Protein AF-A0A7W5CLV9-F1 (afdb_monomer_lite)

Structure (mmCIF, N/CA/C/O backbone):
data_AF-A0A7W5CLV9-F1
#
_entry.id   AF-A0A7W5CLV9-F1
#
loop_
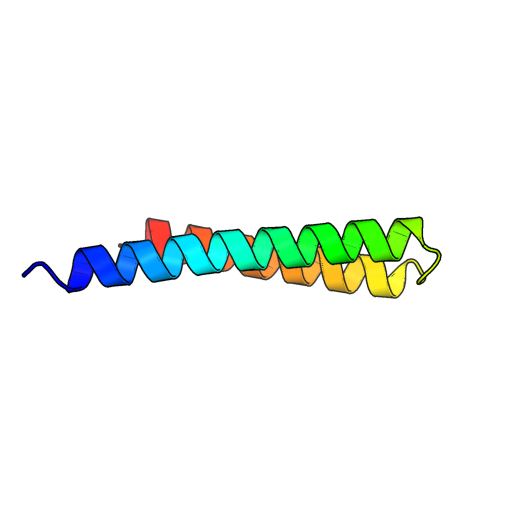_atom_site.group_PDB
_atom_site.id
_atom_site.type_symbol
_atom_site.label_atom_id
_atom_site.label_alt_id
_atom_site.label_comp_id
_atom_site.label_asym_id
_atom_site.label_entity_id
_atom_site.label_seq_id
_atom_site.pdbx_PDB_ins_code
_atom_site.Cartn_x
_atom_site.Cartn_y
_atom_site.Cartn_z
_atom_site.occupancy
_atom_site.B_iso_or_equiv
_atom_site.auth_seq_id
_atom_site.auth_comp_id
_atom_site.auth_asym_id
_atom_site.auth_atom_id
_atom_site.pdbx_PDB_model_num
ATOM 1 N N . MET A 1 1 ? -24.402 3.081 25.662 1.00 47.00 1 MET A N 1
ATOM 2 C CA . MET A 1 1 ? -23.054 3.501 25.211 1.00 47.00 1 MET A CA 1
ATOM 3 C C . MET A 1 1 ? -22.298 2.336 24.546 1.00 47.00 1 MET A C 1
ATOM 5 O O . MET A 1 1 ? -21.200 2.010 24.960 1.00 47.00 1 MET A O 1
ATOM 9 N N . THR A 1 2 ? -22.865 1.673 23.528 1.00 54.25 2 THR A N 1
ATOM 10 C CA . THR A 1 2 ? -22.231 0.492 22.880 1.00 54.25 2 THR A CA 1
ATOM 11 C C . THR A 1 2 ? -22.093 0.620 21.359 1.00 54.25 2 THR A C 1
ATOM 13 O O . THR A 1 2 ? -21.447 -0.205 20.717 1.00 54.25 2 THR A O 1
ATOM 16 N N . THR A 1 3 ? -22.670 1.662 20.760 1.00 56.06 3 THR A N 1
ATOM 17 C CA . THR A 1 3 ? -22.571 1.947 19.322 1.00 56.06 3 THR A CA 1
ATOM 18 C C . THR A 1 3 ? -21.261 2.637 18.944 1.00 56.06 3 THR A C 1
ATOM 20 O O . THR A 1 3 ? -20.760 2.400 17.846 1.00 56.06 3 THR A O 1
ATOM 23 N N . ASP A 1 4 ? -20.690 3.432 19.852 1.00 57.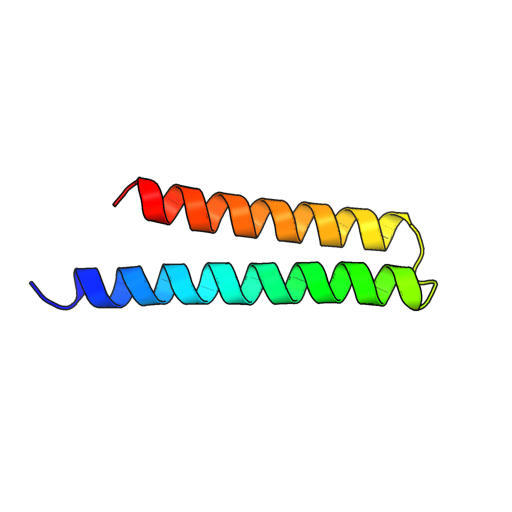00 4 ASP A N 1
ATOM 24 C CA . ASP A 1 4 ? -19.481 4.230 19.612 1.00 57.00 4 ASP A CA 1
ATOM 25 C C . ASP A 1 4 ? -18.248 3.342 19.383 1.00 57.00 4 ASP A C 1
ATOM 27 O O . ASP A 1 4 ? -17.659 3.344 18.303 1.00 57.00 4 ASP A O 1
ATOM 31 N N . SER A 1 5 ? -17.972 2.420 20.314 1.00 62.81 5 SER A N 1
ATOM 32 C CA . SER A 1 5 ? -16.853 1.472 20.204 1.00 62.81 5 SER A CA 1
ATOM 33 C C . SER A 1 5 ? -16.955 0.545 18.986 1.00 62.81 5 SER A C 1
ATOM 35 O O . SER A 1 5 ? -15.938 0.104 18.448 1.00 62.81 5 SER A O 1
ATOM 37 N N . ARG A 1 6 ? -18.177 0.234 18.524 1.00 65.50 6 ARG A N 1
ATOM 38 C CA . ARG A 1 6 ? -18.387 -0.624 17.347 1.00 65.50 6 ARG A CA 1
ATOM 39 C C . ARG A 1 6 ? -18.114 0.128 16.051 1.00 65.50 6 ARG A C 1
ATOM 41 O O . ARG A 1 6 ? -17.413 -0.401 15.194 1.00 65.50 6 ARG A O 1
ATOM 48 N N . ARG A 1 7 ? -18.638 1.351 15.912 1.00 65.94 7 ARG A N 1
ATOM 49 C CA . ARG A 1 7 ? -18.358 2.216 14.753 1.00 65.94 7 ARG A CA 1
ATOM 50 C C . ARG A 1 7 ? -16.869 2.501 14.644 1.00 65.94 7 ARG A C 1
ATOM 52 O O . ARG A 1 7 ? -16.313 2.399 13.557 1.00 65.94 7 ARG A O 1
ATOM 59 N N . TYR A 1 8 ? -16.226 2.745 15.779 1.00 69.38 8 TYR A N 1
ATOM 60 C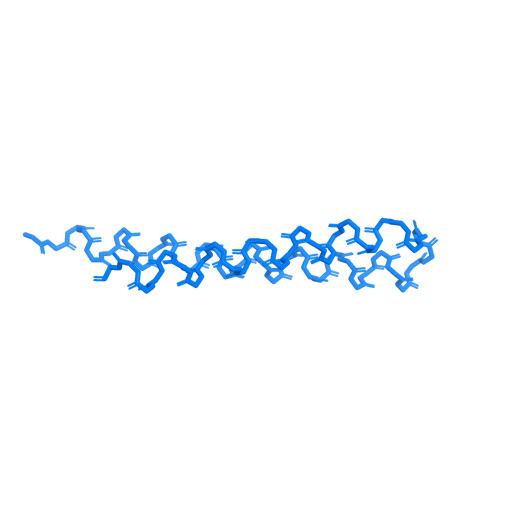 CA . TYR A 1 8 ? -14.802 3.005 15.843 1.00 69.38 8 TYR A CA 1
ATOM 61 C C . TYR A 1 8 ? -13.946 1.856 15.287 1.00 69.38 8 TYR A C 1
ATOM 63 O O . TYR A 1 8 ? -13.128 2.053 14.387 1.00 69.38 8 TYR A O 1
ATOM 71 N N . ARG A 1 9 ? -14.217 0.620 15.730 1.00 72.62 9 ARG A N 1
ATOM 72 C CA . ARG A 1 9 ? -13.564 -0.580 15.177 1.00 72.62 9 ARG A CA 1
ATOM 73 C C . ARG A 1 9 ? -13.820 -0.755 13.683 1.00 72.62 9 ARG A C 1
ATOM 75 O O . ARG A 1 9 ? -12.925 -1.180 12.963 1.00 72.62 9 ARG A O 1
ATOM 82 N N . VAL A 1 10 ? -15.025 -0.437 13.211 1.00 78.94 10 VAL A N 1
ATOM 83 C CA . VAL A 1 10 ? -15.370 -0.546 11.786 1.00 78.94 10 VAL A CA 1
ATOM 84 C C . VAL A 1 10 ? -14.558 0.443 10.948 1.00 78.94 10 VAL A C 1
ATOM 86 O O . VAL A 1 10 ? -13.986 0.028 9.945 1.00 78.94 10 VAL A O 1
ATOM 89 N N . TYR A 1 11 ? -14.425 1.703 11.374 1.00 77.62 11 TYR A N 1
ATOM 90 C CA . TYR A 1 11 ? -13.578 2.679 10.674 1.00 77.62 11 TYR A CA 1
ATOM 91 C C . TYR A 1 11 ? -12.116 2.234 10.607 1.00 77.62 11 TYR A C 1
ATOM 93 O O . TYR A 1 11 ? -11.480 2.350 9.561 1.00 77.62 11 TYR A O 1
ATOM 101 N N . GLN A 1 12 ? -11.609 1.657 11.692 1.00 73.56 12 GLN A N 1
ATOM 102 C CA . GLN A 1 12 ? -10.240 1.167 11.759 1.00 73.56 12 GLN A CA 1
ATOM 103 C C . GLN A 1 12 ? -9.993 -0.035 10.832 1.00 73.56 12 GLN A C 1
ATOM 105 O O . GLN A 1 12 ? -8.990 -0.074 10.121 1.00 73.56 12 GLN A O 1
ATOM 110 N N . ILE A 1 13 ? -10.918 -0.999 10.799 1.00 83.06 13 ILE A N 1
ATOM 111 C CA . ILE A 1 13 ? -10.839 -2.151 9.891 1.00 83.06 13 ILE A CA 1
ATOM 112 C C . ILE A 1 13 ? -10.907 -1.677 8.437 1.00 83.06 13 ILE A C 1
ATOM 114 O O . ILE A 1 13 ? -10.100 -2.112 7.620 1.00 83.06 13 ILE A O 1
ATOM 118 N N . ILE A 1 14 ? -11.824 -0.759 8.118 1.00 81.12 14 ILE A N 1
ATOM 119 C CA . ILE A 1 14 ? -11.951 -0.205 6.765 1.00 81.12 14 ILE A CA 1
ATOM 120 C C . ILE A 1 14 ? -10.651 0.490 6.345 1.00 81.12 14 ILE A C 1
ATOM 122 O O . ILE A 1 14 ? -10.172 0.241 5.242 1.00 81.12 14 ILE A O 1
ATOM 126 N N . GLY A 1 15 ? -10.040 1.303 7.212 1.00 80.56 15 GLY A N 1
ATOM 127 C CA . GLY A 1 15 ? -8.784 1.985 6.891 1.00 80.56 15 GLY A CA 1
ATOM 128 C C . GLY A 1 15 ? -7.623 1.020 6.621 1.00 80.56 15 GLY A C 1
ATOM 129 O O . GLY A 1 15 ? -6.894 1.201 5.646 1.00 80.56 15 GLY A O 1
ATOM 130 N N . ILE A 1 16 ? -7.505 -0.061 7.399 1.00 78.88 16 ILE A N 1
ATOM 131 C CA . ILE A 1 16 ? -6.504 -1.114 7.154 1.00 78.88 16 ILE A CA 1
ATOM 132 C C . ILE A 1 16 ? -6.770 -1.815 5.817 1.00 78.88 16 ILE A C 1
ATOM 134 O O . ILE A 1 16 ? -5.848 -1.986 5.021 1.00 78.88 16 ILE A O 1
ATOM 138 N N . VAL A 1 17 ? -8.022 -2.192 5.542 1.00 82.69 17 VAL A N 1
ATOM 139 C CA . VAL A 1 17 ? -8.397 -2.869 4.290 1.00 82.69 17 VAL A CA 1
ATOM 140 C C . VAL A 1 17 ? -8.081 -1.989 3.079 1.00 82.69 17 VAL A C 1
ATOM 142 O O . VAL A 1 17 ? -7.466 -2.463 2.126 1.00 82.69 17 VAL A O 1
ATOM 145 N N . VAL A 1 18 ? -8.431 -0.701 3.121 1.00 78.69 18 VAL A N 1
ATOM 146 C CA . VAL A 1 18 ? -8.145 0.240 2.026 1.00 78.69 18 VAL A CA 1
ATOM 147 C C . VAL A 1 18 ? -6.638 0.427 1.833 1.00 78.69 18 VAL A C 1
ATOM 149 O O . VAL A 1 18 ? -6.173 0.435 0.692 1.00 78.69 18 VAL A O 1
ATOM 152 N N . ALA A 1 19 ? -5.861 0.520 2.918 1.00 78.88 19 ALA A N 1
ATOM 153 C CA . ALA A 1 19 ? -4.407 0.632 2.834 1.00 78.88 19 ALA A CA 1
ATOM 154 C C . ALA A 1 19 ? -3.769 -0.592 2.158 1.00 78.88 19 ALA A C 1
ATOM 156 O O . ALA A 1 19 ? -2.924 -0.435 1.275 1.00 78.88 19 ALA A O 1
ATOM 157 N N . VAL A 1 20 ? -4.207 -1.802 2.526 1.00 86.06 20 VAL A N 1
ATOM 158 C CA . VAL A 1 20 ? -3.735 -3.050 1.907 1.00 86.06 20 VAL A CA 1
ATOM 159 C C . VAL A 1 20 ? -4.071 -3.074 0.417 1.00 86.06 20 VAL A C 1
ATOM 161 O O . VAL A 1 20 ? -3.189 -3.362 -0.388 1.00 86.06 20 VAL A O 1
ATOM 164 N N . LEU A 1 21 ? -5.298 -2.707 0.031 1.00 81.19 21 LEU A N 1
ATOM 165 C CA . LEU A 1 21 ? -5.704 -2.667 -1.378 1.00 81.19 21 LEU A CA 1
ATOM 166 C C . LEU A 1 21 ? -4.839 -1.706 -2.203 1.00 81.19 21 LEU A C 1
ATOM 168 O O . LEU A 1 21 ? -4.390 -2.072 -3.288 1.00 81.19 21 LEU A O 1
ATOM 172 N N . PHE A 1 22 ? -4.560 -0.507 -1.686 1.00 78.94 22 PHE A N 1
ATOM 173 C CA . PHE A 1 22 ? -3.700 0.466 -2.367 1.00 78.94 22 PHE A CA 1
ATOM 174 C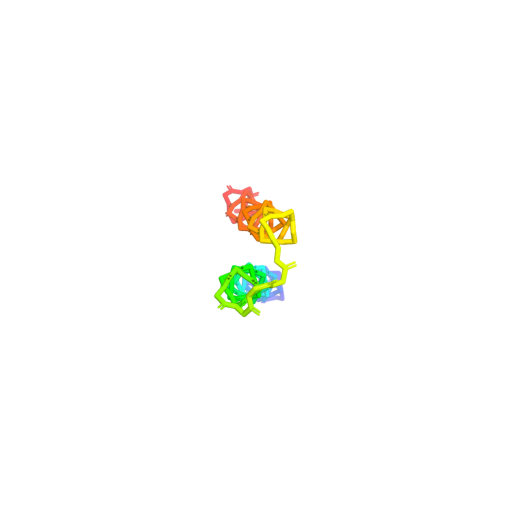 C . PHE A 1 22 ? -2.251 -0.018 -2.501 1.00 78.94 22 PHE A C 1
ATOM 176 O O . PHE A 1 22 ? -1.651 0.129 -3.567 1.00 78.94 22 PHE A O 1
ATOM 183 N N . LEU A 1 23 ? -1.702 -0.639 -1.451 1.00 80.06 23 LEU A N 1
ATOM 184 C CA . LEU A 1 23 ? -0.376 -1.262 -1.491 1.00 80.06 23 LEU A CA 1
ATOM 185 C C . LEU A 1 23 ? -0.314 -2.375 -2.541 1.00 80.06 23 LEU A C 1
ATOM 187 O O . LEU A 1 23 ? 0.599 -2.385 -3.367 1.00 80.06 23 LEU A O 1
ATOM 191 N N . SER A 1 24 ? -1.300 -3.277 -2.558 1.00 81.25 24 SER A N 1
ATOM 192 C CA . SER A 1 24 ? -1.391 -4.350 -3.552 1.00 81.25 24 SER A CA 1
ATOM 193 C C . SER A 1 24 ? -1.510 -3.806 -4.976 1.00 81.25 24 SER A C 1
ATOM 195 O O . SER A 1 24 ? -0.852 -4.329 -5.874 1.00 81.25 24 SER A O 1
ATOM 197 N N . LEU A 1 25 ? -2.279 -2.731 -5.186 1.00 81.12 25 LEU A N 1
ATOM 198 C CA . LEU A 1 25 ? -2.363 -2.045 -6.478 1.00 81.12 25 LEU A CA 1
ATOM 199 C C . LEU A 1 25 ? -1.022 -1.441 -6.901 1.00 81.12 25 LEU A C 1
ATOM 201 O O . LEU A 1 25 ? -0.646 -1.571 -8.063 1.00 81.12 25 LEU A O 1
ATOM 205 N N . GLY A 1 26 ? -0.284 -0.817 -5.980 1.00 74.94 26 GLY A N 1
ATOM 206 C CA . GLY A 1 26 ? 1.032 -0.251 -6.281 1.00 74.94 26 GLY A CA 1
ATOM 207 C C . GLY A 1 26 ? 2.056 -1.310 -6.669 1.00 74.94 26 GLY A C 1
ATOM 208 O O . GLY A 1 26 ? 2.772 -1.141 -7.657 1.00 74.94 26 GLY A O 1
ATOM 209 N N . VAL A 1 27 ? 2.071 -2.435 -5.952 1.00 81.19 27 VAL A N 1
ATOM 210 C CA . VAL A 1 27 ? 2.929 -3.581 -6.283 1.00 81.19 27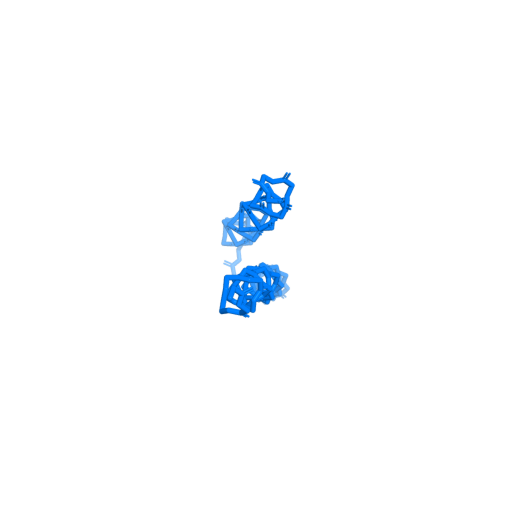 VAL A CA 1
ATOM 211 C C . VAL A 1 27 ? 2.525 -4.191 -7.629 1.00 81.19 27 VAL A C 1
ATOM 213 O O . VAL A 1 27 ? 3.385 -4.423 -8.477 1.00 81.19 27 VAL A O 1
ATOM 216 N N . ALA A 1 28 ? 1.229 -4.401 -7.870 1.00 78.25 28 ALA A N 1
ATOM 217 C CA . ALA A 1 28 ? 0.739 -4.949 -9.133 1.00 78.25 28 ALA A CA 1
ATOM 218 C C . ALA A 1 28 ? 1.063 -4.036 -10.328 1.00 78.25 28 ALA A C 1
ATOM 220 O O . ALA A 1 28 ? 1.533 -4.520 -11.357 1.00 78.25 28 ALA A O 1
ATOM 221 N N . ALA A 1 29 ? 0.877 -2.721 -10.192 1.00 79.50 29 ALA A N 1
ATOM 222 C CA . ALA A 1 29 ? 1.212 -1.743 -11.228 1.00 79.50 29 ALA A CA 1
ATOM 223 C C . ALA A 1 29 ? 2.717 -1.718 -11.539 1.00 79.50 29 ALA A C 1
ATOM 225 O O . ALA A 1 29 ? 3.106 -1.604 -12.702 1.00 79.50 29 ALA A O 1
ATOM 226 N N . PHE A 1 30 ? 3.565 -1.871 -10.517 1.00 76.12 30 PHE A N 1
ATOM 227 C CA . PHE A 1 30 ? 5.012 -1.971 -10.696 1.00 76.12 30 PHE A CA 1
ATOM 228 C C . PHE A 1 30 ? 5.405 -3.231 -11.479 1.00 76.12 30 PHE A C 1
ATOM 230 O O . PHE A 1 30 ? 6.156 -3.148 -12.449 1.00 76.12 30 PHE A O 1
ATOM 237 N N . LEU A 1 31 ? 4.859 -4.391 -11.098 1.00 82.06 31 LEU A N 1
ATOM 238 C CA . LEU A 1 31 ? 5.191 -5.685 -11.707 1.00 82.06 31 LEU A CA 1
ATOM 239 C C . LEU A 1 31 ? 4.643 -5.851 -13.132 1.00 82.06 31 LEU A C 1
ATOM 241 O O . LEU A 1 31 ? 5.238 -6.559 -13.937 1.00 82.06 31 LEU A O 1
ATOM 245 N N . THR A 1 32 ? 3.526 -5.201 -13.458 1.00 84.50 32 THR A N 1
ATOM 246 C CA . THR A 1 32 ? 2.878 -5.295 -14.782 1.00 84.50 32 THR A CA 1
ATOM 247 C C . THR A 1 32 ? 3.424 -4.300 -15.809 1.00 84.50 32 THR A C 1
ATOM 249 O O . THR A 1 32 ? 2.917 -4.232 -16.925 1.00 84.50 32 THR A O 1
ATOM 252 N N . GLY A 1 33 ? 4.461 -3.528 -15.464 1.00 73.62 33 GLY A N 1
ATOM 253 C CA . GLY A 1 33 ? 5.035 -2.531 -16.369 1.00 73.62 33 GLY A CA 1
ATOM 254 C C . GLY A 1 33 ? 4.183 -1.265 -16.521 1.00 73.62 33 GLY A C 1
ATOM 255 O O . GLY A 1 33 ? 4.428 -0.481 -17.433 1.00 73.62 33 GLY A O 1
ATOM 256 N N . GLY A 1 34 ? 3.232 -1.015 -15.609 1.00 74.06 34 GLY A N 1
ATOM 257 C CA . GLY A 1 34 ? 2.394 0.196 -15.577 1.00 74.06 34 GLY A CA 1
ATOM 258 C C . GLY A 1 34 ? 3.167 1.502 -15.333 1.00 74.06 34 GLY A C 1
ATOM 259 O O . GLY A 1 34 ? 2.602 2.589 -15.390 1.00 74.06 34 GLY A O 1
ATOM 260 N N . GLY A 1 35 ? 4.475 1.410 -15.098 1.00 81.56 35 GLY A N 1
ATOM 261 C CA . GLY A 1 35 ? 5.389 2.537 -15.016 1.00 81.56 35 GLY A CA 1
ATOM 262 C C . GLY A 1 35 ? 5.681 2.968 -13.573 1.00 81.56 35 GLY A C 1
ATOM 263 O O . GLY A 1 35 ? 4.806 2.921 -12.703 1.00 81.56 35 GLY A O 1
ATOM 264 N N . PRO A 1 36 ? 6.915 3.427 -13.300 1.00 78.94 36 PRO A N 1
ATOM 265 C CA . PRO A 1 36 ? 7.369 3.759 -11.948 1.00 78.94 36 PRO A CA 1
ATOM 266 C C . PRO A 1 36 ? 6.553 4.885 -11.295 1.00 78.94 36 PRO A C 1
ATOM 268 O O . PRO A 1 36 ? 6.409 4.914 -10.076 1.00 78.94 36 PRO A O 1
ATOM 271 N N . ILE A 1 37 ? 5.963 5.778 -12.097 1.00 84.44 37 ILE A N 1
ATOM 272 C CA . ILE A 1 37 ? 5.130 6.888 -11.615 1.00 84.44 37 ILE A CA 1
ATOM 273 C C . ILE A 1 37 ? 3.823 6.371 -10.995 1.00 84.44 37 ILE A C 1
ATOM 275 O O . ILE A 1 37 ? 3.454 6.795 -9.902 1.00 84.44 37 ILE A O 1
ATOM 279 N N . ILE A 1 38 ? 3.139 5.426 -11.651 1.00 80.62 38 ILE A N 1
ATOM 280 C CA . ILE A 1 38 ? 1.870 4.870 -11.150 1.00 80.62 38 ILE A CA 1
ATOM 281 C C . ILE A 1 38 ? 2.116 4.062 -9.873 1.00 80.62 38 ILE A C 1
ATOM 283 O O . ILE A 1 38 ? 1.374 4.202 -8.899 1.00 80.62 38 ILE A O 1
ATOM 287 N N . ALA A 1 39 ? 3.204 3.288 -9.842 1.00 79.19 39 ALA A N 1
ATOM 288 C CA . ALA A 1 39 ? 3.633 2.578 -8.642 1.00 79.19 39 ALA A CA 1
ATOM 289 C C . ALA A 1 39 ? 3.897 3.541 -7.470 1.00 79.19 39 ALA A C 1
ATOM 291 O O . ALA A 1 39 ? 3.405 3.307 -6.367 1.00 79.19 39 ALA A O 1
ATOM 292 N N . ALA A 1 40 ? 4.602 4.654 -7.707 1.00 82.12 40 ALA A N 1
ATOM 293 C CA . ALA A 1 40 ? 4.882 5.651 -6.675 1.00 82.12 40 ALA A CA 1
ATOM 294 C C . ALA A 1 40 ? 3.601 6.289 -6.112 1.00 82.12 40 ALA A C 1
ATOM 296 O O . ALA A 1 40 ? 3.450 6.375 -4.894 1.00 82.12 40 ALA A O 1
ATOM 297 N N . ILE A 1 41 ? 2.653 6.680 -6.972 1.00 82.94 41 ILE A N 1
ATOM 298 C CA . ILE A 1 41 ? 1.373 7.270 -6.540 1.00 82.94 41 ILE A CA 1
ATOM 299 C C . ILE A 1 41 ? 0.579 6.279 -5.683 1.00 82.94 41 ILE A C 1
ATOM 301 O O . ILE A 1 41 ? 0.074 6.646 -4.622 1.00 82.94 41 ILE A O 1
ATOM 305 N N . ALA A 1 42 ? 0.494 5.020 -6.110 1.00 81.44 42 ALA A N 1
ATOM 306 C CA . ALA A 1 42 ? -0.233 3.990 -5.377 1.00 81.44 42 ALA A CA 1
ATOM 307 C C . ALA A 1 42 ? 0.422 3.660 -4.023 1.00 81.44 42 ALA A C 1
ATOM 309 O O . ALA A 1 42 ? -0.280 3.543 -3.018 1.00 81.44 42 ALA A O 1
ATOM 310 N N . VAL A 1 43 ? 1.756 3.585 -3.963 1.00 79.06 43 VAL A N 1
ATOM 311 C CA . VAL A 1 43 ? 2.497 3.366 -2.708 1.00 79.06 43 VAL A CA 1
ATOM 312 C C . VAL A 1 43 ? 2.308 4.538 -1.746 1.00 79.06 43 VAL A C 1
ATOM 314 O O . VAL A 1 43 ? 1.986 4.313 -0.580 1.00 79.06 43 VAL A O 1
ATOM 317 N N . ILE A 1 44 ? 2.450 5.780 -2.220 1.00 87.38 44 ILE A N 1
ATOM 318 C CA . ILE A 1 44 ? 2.263 6.988 -1.400 1.00 87.38 44 ILE A CA 1
ATOM 319 C C . ILE A 1 44 ? 0.815 7.079 -0.902 1.00 87.38 44 ILE A C 1
ATOM 321 O O . ILE A 1 44 ? 0.589 7.337 0.280 1.00 87.38 44 ILE A O 1
ATOM 325 N N . GLY A 1 45 ? -0.164 6.816 -1.773 1.00 82.31 45 GLY A N 1
ATOM 326 C CA . GLY A 1 45 ? -1.580 6.776 -1.409 1.00 82.31 45 GLY A CA 1
ATOM 327 C C . GLY A 1 45 ? -1.881 5.712 -0.350 1.00 82.31 45 GLY A C 1
ATOM 328 O O . GLY A 1 45 ? -2.529 6.011 0.652 1.00 82.31 45 GLY A O 1
ATOM 329 N N . GLY A 1 46 ? -1.348 4.497 -0.511 1.00 78.69 46 GLY A N 1
ATOM 330 C CA . GLY A 1 46 ? -1.490 3.421 0.475 1.00 78.69 46 GLY A CA 1
ATOM 331 C C . GLY A 1 46 ? -0.863 3.763 1.825 1.00 78.69 46 GLY A C 1
ATOM 332 O O . GLY A 1 46 ? -1.484 3.544 2.866 1.00 78.69 46 G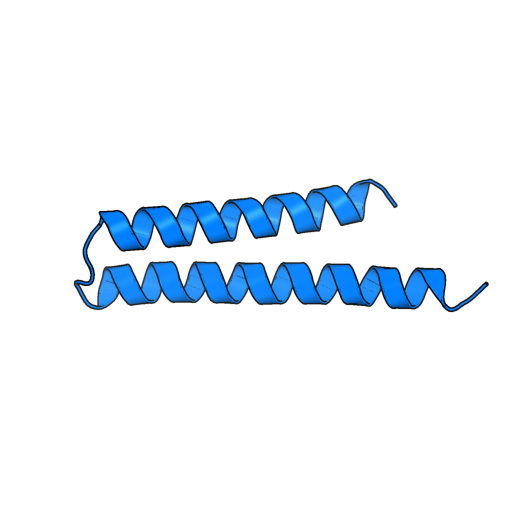LY A O 1
ATOM 333 N N . LEU A 1 47 ? 0.324 4.374 1.813 1.00 80.56 47 LEU A N 1
ATOM 334 C CA . LEU A 1 47 ? 1.002 4.874 3.013 1.00 80.56 47 LEU A CA 1
ATOM 335 C C . LEU A 1 47 ? 0.184 5.949 3.730 1.00 80.56 47 LEU A C 1
ATOM 337 O O . LEU A 1 47 ? 0.018 5.873 4.945 1.00 80.56 47 LEU A O 1
ATOM 341 N N . ALA A 1 48 ? -0.365 6.918 2.996 1.00 79.81 48 ALA A N 1
ATOM 342 C CA . ALA A 1 48 ? -1.196 7.969 3.573 1.00 79.81 48 ALA A CA 1
ATOM 343 C C . ALA A 1 48 ? -2.442 7.393 4.263 1.00 79.81 48 ALA A C 1
ATOM 345 O O . ALA A 1 48 ? -2.744 7.769 5.396 1.00 79.81 48 ALA A O 1
ATOM 346 N N . VAL A 1 49 ? -3.128 6.434 3.630 1.00 80.19 49 VAL A N 1
ATOM 347 C CA . VAL A 1 49 ? -4.290 5.760 4.233 1.00 80.19 49 VAL A CA 1
ATOM 348 C C . VAL A 1 49 ? -3.885 4.981 5.485 1.00 80.19 49 VAL A C 1
ATOM 350 O O . VAL A 1 49 ? -4.564 5.077 6.509 1.00 80.19 49 VAL A O 1
ATOM 353 N N . LEU A 1 50 ? -2.765 4.257 5.442 1.00 78.56 50 LEU A N 1
ATOM 354 C CA . LEU A 1 50 ? -2.266 3.491 6.584 1.00 78.56 50 LEU A CA 1
ATOM 355 C C . LEU A 1 50 ? -1.944 4.406 7.776 1.00 78.56 50 LEU A C 1
ATOM 357 O O . LEU A 1 50 ? -2.370 4.131 8.898 1.00 78.56 50 LEU A O 1
ATOM 361 N N . ILE A 1 51 ? -1.263 5.529 7.523 1.00 78.81 51 ILE A N 1
ATOM 362 C CA . ILE A 1 51 ? -0.945 6.545 8.535 1.00 78.81 51 ILE A CA 1
ATOM 363 C C . ILE A 1 51 ? -2.228 7.122 9.135 1.00 78.81 51 ILE A C 1
ATOM 365 O O . ILE A 1 51 ? -2.353 7.165 10.356 1.00 78.81 51 ILE A O 1
ATOM 369 N N . VAL A 1 52 ? -3.198 7.528 8.310 1.00 78.50 52 VAL A N 1
ATOM 370 C CA . VAL A 1 52 ? -4.485 8.060 8.794 1.00 78.50 52 VAL A CA 1
ATOM 371 C C . VAL A 1 52 ? -5.207 7.034 9.666 1.00 78.50 52 VAL A C 1
ATOM 373 O O . VAL A 1 52 ? -5.721 7.386 10.727 1.00 78.50 52 VAL A O 1
ATOM 376 N N . SER A 1 53 ? -5.192 5.762 9.267 1.00 71.75 53 SER A N 1
ATOM 377 C CA . SER A 1 53 ? -5.828 4.678 10.015 1.00 71.75 53 SER A CA 1
ATOM 378 C C . SER A 1 53 ? -5.178 4.454 11.388 1.00 71.75 53 SER A C 1
ATOM 380 O O . SER A 1 53 ? -5.885 4.251 12.377 1.00 71.75 53 SER A O 1
ATOM 382 N N . ILE A 1 54 ? -3.844 4.534 11.471 1.00 75.56 54 ILE A N 1
ATOM 383 C CA . ILE A 1 54 ? -3.094 4.451 12.736 1.00 75.56 54 ILE A CA 1
ATOM 384 C C . ILE A 1 54 ? -3.347 5.694 13.598 1.00 75.56 54 ILE A C 1
ATOM 386 O O . ILE A 1 54 ? -3.619 5.575 14.789 1.00 75.56 54 ILE A O 1
ATOM 390 N N . VAL A 1 55 ? -3.289 6.893 13.012 1.00 75.94 55 VAL A N 1
ATOM 391 C CA . VAL A 1 55 ? -3.488 8.156 13.739 1.00 75.94 55 VAL A CA 1
ATOM 392 C C . VAL A 1 55 ? -4.893 8.249 14.309 1.00 75.94 55 VAL A C 1
ATOM 394 O O . VAL A 1 55 ? -5.039 8.717 15.437 1.00 75.94 55 VAL A O 1
ATOM 397 N N . MET A 1 56 ? -5.912 7.802 13.566 1.00 73.62 56 MET A N 1
ATOM 398 C CA . MET A 1 56 ? -7.247 7.667 14.133 1.00 73.62 56 MET A CA 1
ATOM 399 C C . MET A 1 56 ? -7.172 6.764 15.357 1.00 73.62 56 MET A C 1
ATOM 401 O O . MET A 1 56 ? -7.432 7.285 16.435 1.00 73.62 56 MET A O 1
ATOM 405 N N . MET A 1 57 ? -6.704 5.513 15.226 1.00 63.03 57 MET A N 1
ATOM 406 C CA . MET A 1 57 ? -6.625 4.543 16.333 1.00 63.03 57 MET A CA 1
ATOM 407 C C . MET A 1 57 ? -5.966 5.099 17.605 1.00 63.03 57 MET A C 1
ATOM 409 O O . MET A 1 57 ? -6.416 4.781 18.696 1.00 63.03 57 MET A O 1
ATOM 413 N N . VAL A 1 58 ? -4.912 5.911 17.479 1.00 69.88 58 VAL A N 1
ATOM 414 C CA . VAL A 1 58 ? -4.201 6.504 18.629 1.00 69.88 58 VAL A CA 1
ATOM 415 C C . VAL A 1 58 ? -4.990 7.642 19.290 1.00 69.88 58 VAL A C 1
ATOM 417 O O . VAL A 1 58 ? -4.796 7.927 20.469 1.00 69.88 58 VAL A O 1
ATOM 420 N N . ARG A 1 59 ? -5.858 8.331 18.545 1.00 64.19 59 ARG A N 1
ATOM 421 C CA . ARG A 1 59 ? -6.642 9.480 19.030 1.00 64.19 59 ARG A CA 1
ATOM 422 C C . ARG A 1 59 ? -7.971 9.094 19.693 1.00 64.19 59 ARG A C 1
ATOM 424 O O . ARG A 1 59 ? -8.758 9.985 20.007 1.00 64.19 59 ARG A O 1
ATOM 431 N N . THR A 1 60 ? -8.233 7.809 19.900 1.00 55.19 60 THR A N 1
ATOM 432 C CA . THR A 1 60 ? -9.412 7.283 20.608 1.00 55.19 60 THR A CA 1
ATOM 433 C C . THR A 1 60 ? -8.995 6.389 21.746 1.00 55.19 60 THR A C 1
ATOM 435 O O . THR A 1 60 ? -9.678 6.473 22.788 1.00 55.19 60 THR A O 1
#

Secondary structure (DSSP, 8-state):
--HHHHHHHHHHHHHHHHHHHHHHHHHHHHHTT--HHHHHHHHHHHHHHHHHHHHHHHT-

Sequence (60 aa):
MTTDSRRYRVYQIIGIVVAVLFLSLGVAAFLTGGGPIIAAIAVIGGLAVLIVSIVMMVRT

Radius of gyration: 14.31 Å; chains: 1; bounding box: 30×15×42 Å

pLDDT: mean 75.7, std 8.54, range [47.0, 87.38]

Organism: NCBI:txid1572644

Foldseek 3Di:
DPVVVVVLVVLLVVLLVVLVVLQVQLVVCVVVVVDPVSSVVSNVVSVVSNVVSVVSVVVD